Protein AF-A0A8H5ED05-F1 (afdb_monomer_lite)

Sequence (70 aa):
MVRIKERYLLVNIVYLPDPAKAAKSDLPDFVLNHQPTIEKLTPGALIRGIRAEVASLYGDCGSGALMSCS

InterPro domains:
  IPR002759 RNase P subunit Pop5/Rpp14/Rnp2-like [PF01900] (7-68)
  IPR038085 RNase P subunit Pop5/Rpp14/Rnp2-like domain superfamily [G3DSA:3.30.70.3250] (1-70)
  IPR038085 RNase P subunit Pop5/Rpp14/Rnp2-like domain superfamily [SSF160350] (1-66)

Radius of gyration: 18.1 Å; chains: 1; bounding box: 38×33×46 Å

Foldseek 3Di:
DDDDDDDDDDDDDWDQDDPVVVVVDPDDRVPNRRDDDPDPPDPVVVVVVVLVVQCVPPNPVSNVVVVPDD

Organism: Fusarium oxysporum (NCBI:txid5507)

Secondary structure (DSSP, 8-state):
---------------PPPHHHHTT--S-HHHHHTPPP-S---HHHHHHHHHHHHHHHHHHHHHHHHTT--

Structure (mmCIF, N/CA/C/O backbone):
data_AF-A0A8H5ED05-F1
#
_entry.id   AF-A0A8H5ED05-F1
#
loop_
_atom_site.group_PDB
_atom_site.id
_atom_site.type_symbol
_atom_site.label_atom_id
_atom_site.label_alt_id
_atom_site.label_comp_id
_atom_site.label_asym_id
_atom_site.label_entity_id
_atom_site.label_seq_id
_atom_site.pdbx_PDB_ins_code
_atom_site.Cartn_x
_atom_site.Cartn_y
_atom_site.Cartn_z
_atom_site.occupancy
_atom_site.B_iso_or_equiv
_atom_site.auth_seq_id
_atom_site.auth_comp_id
_atom_site.auth_asym_id
_atom_site.auth_atom_id
_atom_site.pdbx_PDB_model_num
ATOM 1 N N . MET A 1 1 ? 15.470 -24.530 -19.197 1.00 58.03 1 MET A N 1
ATOM 2 C CA . MET A 1 1 ? 14.069 -24.317 -18.757 1.00 58.03 1 MET A CA 1
ATOM 3 C C . MET A 1 1 ? 14.082 -23.732 -17.350 1.00 58.03 1 MET A C 1
ATOM 5 O O . MET A 1 1 ? 14.512 -24.435 -16.449 1.00 58.03 1 MET A O 1
ATOM 9 N N . VAL A 1 2 ? 13.650 -22.481 -17.147 1.00 82.25 2 VAL A N 1
ATOM 10 C CA . VAL A 1 2 ? 13.508 -21.865 -15.808 1.00 82.25 2 VAL A CA 1
ATOM 11 C C . VAL A 1 2 ? 12.169 -21.124 -15.753 1.00 82.25 2 VAL A C 1
ATOM 13 O O . VAL A 1 2 ? 11.773 -20.514 -16.742 1.00 82.25 2 VAL A O 1
ATOM 16 N N . ARG A 1 3 ? 11.442 -21.245 -14.635 1.00 88.12 3 ARG A N 1
ATOM 17 C CA . ARG A 1 3 ? 10.126 -20.621 -14.402 1.00 88.12 3 ARG A CA 1
ATOM 18 C C . ARG A 1 3 ? 10.256 -19.508 -13.361 1.00 88.12 3 ARG A C 1
ATOM 20 O O . ARG A 1 3 ? 11.076 -19.634 -12.453 1.00 88.12 3 ARG A O 1
ATOM 27 N N . ILE A 1 4 ? 9.415 -18.483 -13.456 1.00 87.81 4 ILE A N 1
ATOM 28 C CA . ILE A 1 4 ? 9.315 -17.413 -12.453 1.00 87.81 4 ILE A CA 1
ATOM 29 C C . ILE A 1 4 ? 8.604 -17.952 -11.198 1.00 87.81 4 ILE A C 1
ATOM 31 O O . ILE A 1 4 ? 7.724 -18.814 -11.291 1.00 87.81 4 ILE A O 1
ATOM 35 N N . LYS A 1 5 ? 9.033 -17.500 -10.014 1.00 91.38 5 LYS A N 1
ATOM 36 C CA . LYS A 1 5 ? 8.457 -17.871 -8.714 1.00 91.38 5 LYS A CA 1
ATOM 37 C C . LYS A 1 5 ? 7.876 -16.633 -8.043 1.00 91.38 5 LYS A C 1
ATOM 39 O O . LYS A 1 5 ? 8.622 -15.824 -7.503 1.00 91.38 5 LYS A O 1
ATOM 44 N N . GLU A 1 6 ? 6.555 -16.540 -8.046 1.00 90.44 6 GLU A N 1
ATOM 45 C CA . GLU A 1 6 ? 5.821 -15.450 -7.405 1.00 90.44 6 GLU A CA 1
ATOM 46 C C . GLU A 1 6 ? 5.738 -15.636 -5.885 1.00 90.44 6 GLU A C 1
ATOM 48 O O . GLU A 1 6 ? 5.633 -16.761 -5.384 1.00 90.44 6 GLU A O 1
ATOM 53 N N . ARG A 1 7 ? 5.774 -14.521 -5.146 1.00 91.06 7 ARG A N 1
ATOM 54 C CA . ARG A 1 7 ? 5.583 -14.478 -3.689 1.00 91.06 7 ARG A CA 1
ATOM 55 C C . ARG A 1 7 ? 4.540 -13.419 -3.354 1.00 91.06 7 ARG A C 1
ATOM 57 O O . ARG A 1 7 ? 4.732 -12.251 -3.670 1.00 91.06 7 ARG A O 1
ATOM 64 N N . TYR A 1 8 ? 3.468 -13.827 -2.684 1.00 93.50 8 TYR A N 1
ATOM 65 C CA . TYR A 1 8 ? 2.358 -12.946 -2.326 1.00 93.50 8 TYR A CA 1
ATOM 66 C C . TYR A 1 8 ? 2.390 -12.611 -0.838 1.00 93.50 8 TYR A C 1
ATOM 68 O O . TYR A 1 8 ? 2.681 -13.473 -0.008 1.00 93.50 8 TYR A O 1
ATOM 76 N N . LEU A 1 9 ? 2.070 -11.360 -0.511 1.00 91.62 9 LEU A N 1
ATOM 77 C CA . LEU A 1 9 ? 1.956 -10.870 0.859 1.00 91.62 9 LEU A CA 1
ATOM 78 C C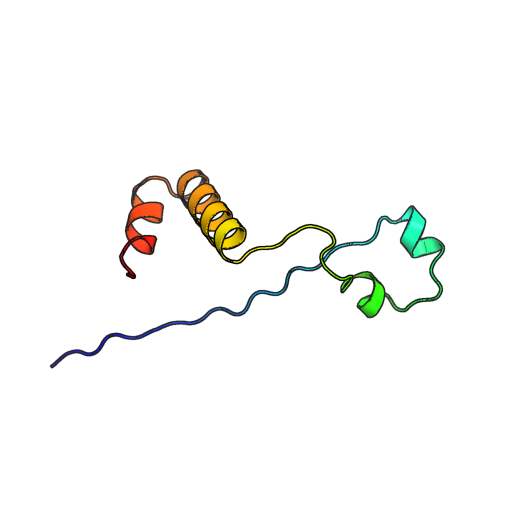 . LEU A 1 9 ? 0.516 -10.433 1.118 1.00 91.62 9 LEU A C 1
ATOM 80 O O . LEU A 1 9 ? -0.073 -9.722 0.306 1.00 91.62 9 LEU A O 1
ATOM 84 N N . LEU A 1 10 ? -0.026 -10.845 2.263 1.00 94.31 10 LEU A N 1
ATOM 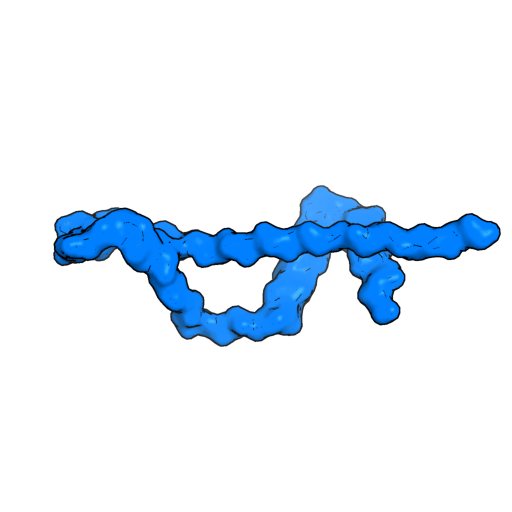85 C CA . LEU A 1 10 ? -1.299 -10.356 2.778 1.00 94.31 10 LEU A CA 1
ATOM 86 C C . LEU A 1 10 ? -1.011 -9.390 3.926 1.00 94.31 10 LEU A C 1
ATOM 88 O O . LEU A 1 10 ? -0.300 -9.741 4.866 1.00 94.31 10 LEU A O 1
ATOM 92 N N . VAL A 1 11 ? -1.563 -8.183 3.841 1.00 90.81 11 VAL A N 1
ATOM 93 C CA . VAL A 1 11 ? -1.364 -7.127 4.838 1.00 90.81 11 VAL A CA 1
ATOM 94 C C . VAL A 1 11 ? -2.723 -6.674 5.351 1.00 90.81 11 VAL A C 1
ATOM 96 O O . VAL A 1 11 ? -3.646 -6.474 4.563 1.00 90.81 11 VAL A O 1
ATOM 99 N N . ASN A 1 12 ? -2.835 -6.512 6.669 1.00 91.06 12 ASN A N 1
ATOM 100 C CA . ASN A 1 12 ? -4.016 -5.971 7.332 1.00 91.06 12 ASN A CA 1
ATOM 101 C C . ASN A 1 12 ? -3.666 -4.625 7.979 1.00 91.06 12 ASN A C 1
ATOM 103 O O . ASN A 1 12 ? -2.672 -4.538 8.699 1.00 91.06 12 ASN A O 1
ATOM 107 N N . ILE A 1 13 ? -4.467 -3.591 7.723 1.00 89.38 13 ILE A N 1
ATOM 108 C CA . ILE A 1 13 ? -4.269 -2.253 8.293 1.00 89.38 13 ILE A CA 1
ATOM 109 C C . ILE A 1 13 ? -5.162 -2.142 9.528 1.00 89.38 13 ILE A C 1
ATOM 111 O O . ILE A 1 13 ? -6.380 -2.263 9.427 1.00 89.38 13 ILE A O 1
ATOM 115 N N . VAL A 1 14 ? -4.549 -1.937 10.693 1.00 89.69 14 VAL A N 1
ATOM 116 C CA . VAL A 1 14 ? -5.247 -1.846 11.981 1.00 89.69 14 VAL A CA 1
ATOM 117 C C . VAL A 1 14 ? -5.244 -0.395 12.441 1.00 89.69 14 VAL A C 1
ATOM 119 O O . VAL A 1 14 ? -4.191 0.243 12.462 1.00 89.69 14 VAL A O 1
ATOM 122 N N . TYR A 1 15 ? -6.414 0.119 12.816 1.00 86.81 15 TYR A N 1
ATOM 123 C CA . TYR A 1 15 ? -6.568 1.486 13.303 1.00 86.81 15 TYR A CA 1
ATOM 124 C C . TYR A 1 15 ? -6.763 1.457 14.809 1.00 86.81 15 TYR A C 1
ATOM 126 O O . TYR A 1 15 ? -7.781 0.971 15.296 1.00 86.81 15 TYR A O 1
ATOM 134 N N . LEU A 1 16 ? -5.791 1.985 15.549 1.00 83.19 16 LEU A N 1
ATOM 135 C CA . LEU A 1 16 ? -5.922 2.084 16.995 1.00 83.19 16 LEU A CA 1
ATOM 136 C C . LEU A 1 16 ? -6.923 3.192 17.355 1.00 83.19 16 LEU A C 1
ATOM 138 O O . LEU A 1 16 ? -6.784 4.319 16.864 1.00 83.19 16 LEU A O 1
ATOM 142 N N . PRO A 1 17 ? -7.925 2.903 18.203 1.00 81.19 17 PRO A N 1
ATOM 143 C CA . PRO A 1 17 ? -8.848 3.919 18.672 1.00 81.19 17 PRO A CA 1
ATOM 144 C C . PRO A 1 17 ? -8.120 4.928 19.568 1.00 81.19 17 PRO A C 1
ATOM 146 O O . PRO A 1 17 ? -7.194 4.591 20.304 1.00 81.19 17 PRO A O 1
ATOM 149 N N . ASP A 1 18 ? -8.584 6.176 19.544 1.00 80.62 18 ASP A N 1
ATOM 150 C CA . ASP A 1 18 ? -8.190 7.181 20.533 1.00 80.62 18 ASP A CA 1
ATOM 151 C C . ASP A 1 18 ? -8.550 6.661 21.943 1.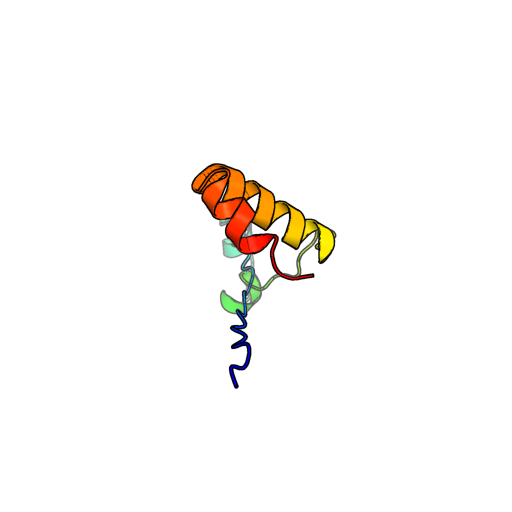00 80.62 18 ASP A C 1
ATOM 153 O O . ASP A 1 18 ? -9.706 6.260 22.147 1.00 80.62 18 ASP A O 1
ATOM 157 N N . PRO A 1 19 ? -7.618 6.653 22.919 1.00 71.81 19 PRO A N 1
ATOM 158 C CA . PRO A 1 19 ? -7.880 6.156 24.272 1.00 71.81 19 PRO A CA 1
ATOM 159 C C . PRO A 1 19 ? -9.114 6.801 24.920 1.00 71.81 19 PRO A C 1
ATOM 161 O O . PRO A 1 19 ? -9.842 6.136 25.658 1.00 71.81 19 PRO A O 1
ATOM 164 N N . ALA A 1 20 ? -9.417 8.065 24.597 1.00 72.44 20 ALA A N 1
ATOM 165 C CA . ALA A 1 20 ? -10.597 8.759 25.114 1.00 72.44 20 ALA A CA 1
ATOM 166 C C . ALA A 1 20 ? -11.928 8.226 24.544 1.00 72.44 20 ALA A C 1
ATOM 168 O O . ALA A 1 20 ? -12.975 8.360 25.186 1.00 72.44 20 ALA A O 1
ATOM 169 N N . LYS A 1 21 ? -11.904 7.637 23.341 1.00 68.94 21 LYS A N 1
ATOM 170 C CA . LYS A 1 21 ? -13.060 6.987 22.701 1.00 68.94 21 LYS A CA 1
ATOM 171 C C . LYS A 1 21 ? -13.175 5.522 23.110 1.00 68.94 21 LYS A C 1
ATOM 173 O O . LYS A 1 21 ? -14.290 5.073 23.355 1.00 68.94 21 LYS A O 1
ATOM 178 N N . ALA A 1 22 ? -12.046 4.824 23.249 1.00 67.69 22 ALA A N 1
ATOM 179 C CA . ALA A 1 22 ? -12.000 3.432 23.693 1.00 67.69 22 ALA A CA 1
ATOM 180 C C . ALA A 1 22 ? -12.579 3.257 25.110 1.00 67.69 22 ALA A C 1
ATOM 182 O O . ALA A 1 22 ? -13.371 2.355 25.348 1.00 67.69 22 ALA A O 1
ATOM 183 N N . ALA A 1 23 ? -12.284 4.184 26.030 1.00 67.31 23 ALA A N 1
ATOM 184 C CA . ALA A 1 23 ? -12.824 4.155 27.395 1.00 67.31 23 ALA A CA 1
ATOM 185 C C . ALA A 1 23 ? -14.349 4.378 27.483 1.00 67.31 23 ALA A C 1
ATOM 187 O O . ALA A 1 23 ? -14.945 4.144 28.532 1.00 67.31 23 ALA A O 1
ATOM 188 N N . LYS A 1 24 ? -14.984 4.874 26.411 1.00 69.50 24 LYS A N 1
ATOM 189 C CA . LYS A 1 24 ? -16.429 5.162 26.355 1.00 69.50 24 LYS A CA 1
ATOM 190 C C . LYS A 1 24 ? -17.218 4.133 25.550 1.00 69.50 24 LYS A C 1
ATOM 192 O O . LYS A 1 24 ? -18.444 4.207 25.525 1.00 69.50 24 LYS A O 1
ATOM 197 N N . SER A 1 25 ? -16.541 3.226 24.855 1.00 70.25 25 SER A N 1
ATOM 198 C CA . SER A 1 25 ? -17.181 2.212 24.027 1.00 70.25 25 SER A CA 1
ATOM 199 C C . SER A 1 25 ? -17.338 0.906 24.794 1.00 70.25 25 SER A C 1
ATOM 201 O O . SER A 1 25 ? -16.349 0.335 25.233 1.00 70.25 25 SER A O 1
ATOM 203 N N . ASP A 1 26 ? -18.565 0.393 24.865 1.00 80.81 26 ASP A N 1
ATOM 204 C CA . ASP A 1 26 ? -18.909 -0.936 25.407 1.00 80.81 26 ASP A CA 1
ATOM 205 C C . ASP A 1 26 ? -18.596 -2.080 24.411 1.00 80.81 26 ASP A C 1
ATOM 207 O O . ASP A 1 26 ? -19.163 -3.168 24.457 1.00 80.81 26 ASP A O 1
ATOM 211 N N . LEU A 1 27 ? -17.742 -1.805 23.419 1.00 81.12 27 LEU A N 1
ATOM 212 C CA . LEU A 1 27 ? -17.399 -2.742 22.354 1.00 81.12 27 LEU A CA 1
ATOM 213 C C . LEU A 1 27 ? -16.089 -3.460 22.690 1.00 81.12 27 LEU A C 1
ATOM 215 O O . LEU A 1 27 ? -15.183 -2.841 23.243 1.00 81.12 27 LEU A O 1
ATOM 219 N N . PRO A 1 28 ? -15.941 -4.737 22.301 1.00 85.06 28 PRO A N 1
ATOM 220 C CA . PRO A 1 28 ? -14.691 -5.458 22.491 1.00 85.06 28 PRO A CA 1
ATOM 221 C C . PRO A 1 28 ? -13.557 -4.841 21.662 1.00 85.06 28 PRO A C 1
ATOM 223 O O . PRO A 1 28 ? -13.757 -4.436 20.512 1.00 85.06 28 PRO A O 1
ATOM 226 N N . ASP A 1 29 ? -12.343 -4.872 22.214 1.00 81.62 29 ASP A N 1
ATOM 227 C CA . ASP A 1 29 ? -11.132 -4.278 21.625 1.00 81.62 29 ASP A CA 1
ATOM 228 C C . ASP A 1 29 ? -10.887 -4.701 20.173 1.00 81.62 29 ASP A C 1
ATOM 230 O O . ASP A 1 29 ? -10.46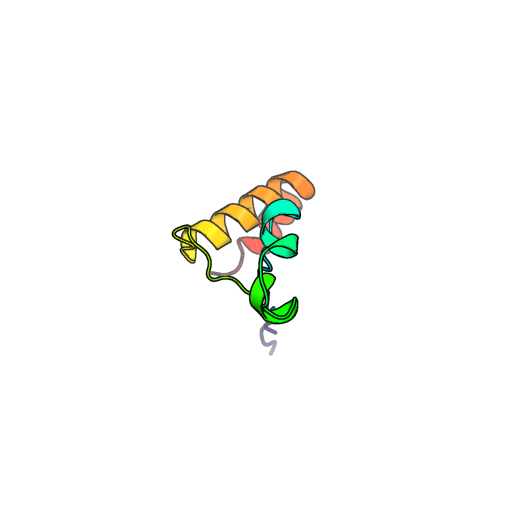1 -3.902 19.342 1.00 81.62 29 ASP A O 1
ATOM 234 N N . PHE A 1 30 ? -11.191 -5.957 19.837 1.00 83.81 30 PHE A N 1
ATOM 235 C CA . PHE A 1 30 ? -11.041 -6.469 18.476 1.00 83.81 30 PHE A CA 1
ATOM 236 C C . PHE A 1 30 ? -11.871 -5.663 17.467 1.00 83.81 30 PHE A C 1
ATOM 238 O O . PHE A 1 30 ? -11.370 -5.260 16.422 1.00 83.81 30 PHE A O 1
ATOM 245 N N . VAL A 1 31 ? -13.128 -5.365 17.795 1.00 84.31 31 VAL A N 1
ATOM 246 C CA . VAL A 1 31 ? -14.016 -4.592 16.914 1.00 84.31 31 VAL A CA 1
ATOM 247 C C . VAL A 1 31 ? -13.565 -3.134 16.843 1.00 84.31 31 VAL A C 1
ATOM 249 O O . VAL A 1 31 ? -13.631 -2.520 15.780 1.00 84.31 31 VAL A O 1
ATOM 252 N N . LEU A 1 32 ? -13.049 -2.591 17.948 1.00 85.00 32 LEU A N 1
ATOM 253 C CA . LEU A 1 32 ? -12.541 -1.221 17.995 1.00 85.00 32 LEU A CA 1
ATOM 254 C C . LEU A 1 32 ? -11.283 -1.020 17.146 1.00 85.00 32 LEU A C 1
ATOM 256 O O . LEU A 1 32 ? -11.141 0.041 16.542 1.00 85.00 32 LEU A O 1
ATOM 260 N N . ASN A 1 33 ? -10.408 -2.023 17.077 1.00 85.69 33 ASN A N 1
ATOM 261 C CA . ASN A 1 33 ? -9.162 -1.979 16.306 1.00 85.69 33 ASN A CA 1
ATOM 262 C C . ASN A 1 33 ? -9.374 -2.213 14.797 1.00 85.69 33 ASN A C 1
ATOM 264 O O . ASN A 1 33 ? -8.583 -1.762 13.965 1.00 85.69 33 ASN A O 1
ATOM 268 N N . HIS A 1 34 ? -10.449 -2.913 14.426 1.00 87.50 34 HIS A N 1
ATOM 269 C CA . HIS A 1 34 ? -10.790 -3.247 13.039 1.00 87.50 34 HIS A CA 1
ATOM 270 C C . HIS A 1 34 ? -11.876 -2.330 12.464 1.00 87.50 34 HIS A C 1
ATOM 272 O O . HIS A 1 34 ? -12.785 -2.776 11.761 1.00 87.50 34 HIS A O 1
ATOM 278 N N . GLN A 1 35 ? -11.781 -1.033 12.757 1.00 84.12 35 GLN A N 1
ATOM 279 C CA . GLN A 1 35 ? -12.676 -0.041 12.172 1.00 84.12 35 GLN A CA 1
ATOM 280 C C . GLN A 1 35 ? -12.455 0.090 10.658 1.00 84.12 35 GLN A C 1
ATOM 282 O O . GLN A 1 35 ? -11.322 -0.023 10.181 1.00 84.12 35 GLN A O 1
ATOM 287 N N . PRO A 1 36 ? -13.527 0.341 9.886 1.00 84.50 36 PRO A N 1
ATOM 288 C CA . PRO A 1 36 ? -13.417 0.529 8.449 1.00 84.50 36 PRO A CA 1
ATOM 289 C C . PRO A 1 36 ? -12.559 1.755 8.132 1.00 84.50 36 PRO A C 1
ATOM 291 O O . PRO A 1 36 ? -12.666 2.795 8.785 1.00 84.50 36 PRO A O 1
ATOM 294 N N . THR A 1 37 ? -11.731 1.651 7.094 1.00 84.94 37 THR A N 1
ATOM 295 C CA . THR A 1 37 ? -10.934 2.780 6.615 1.00 84.94 37 THR A CA 1
ATOM 296 C C . THR A 1 37 ? -11.855 3.913 6.156 1.00 84.94 37 THR A C 1
ATOM 298 O O . THR A 1 37 ? -12.663 3.737 5.247 1.00 84.94 37 THR A O 1
ATOM 301 N N . ILE A 1 38 ? -11.733 5.077 6.798 1.00 73.25 38 ILE A N 1
ATOM 302 C CA . ILE A 1 38 ? -12.593 6.247 6.550 1.00 73.25 38 ILE A CA 1
ATOM 303 C C . ILE A 1 38 ? -12.157 6.998 5.279 1.00 73.25 38 ILE A C 1
ATOM 305 O O . ILE A 1 38 ? -12.983 7.575 4.572 1.00 73.25 38 ILE A O 1
ATOM 309 N N . GLU A 1 39 ? -10.859 6.985 4.963 1.00 74.31 39 GLU A N 1
ATOM 310 C CA . GLU A 1 39 ? -10.319 7.616 3.756 1.00 74.31 39 GLU A CA 1
ATOM 311 C C . GLU A 1 39 ? -10.446 6.726 2.512 1.00 74.31 39 GLU A C 1
ATOM 313 O O . GLU A 1 39 ? -10.592 5.507 2.589 1.00 74.31 39 GLU A O 1
ATOM 318 N N . LYS A 1 40 ? -10.352 7.337 1.324 1.00 77.50 40 LYS A N 1
ATOM 319 C CA . LYS A 1 40 ? -10.364 6.622 0.039 1.00 77.50 40 LYS A CA 1
ATOM 320 C C . LYS A 1 40 ? -9.059 5.840 -0.154 1.00 77.50 40 LYS A C 1
ATOM 322 O O . LYS A 1 40 ? -8.189 6.254 -0.923 1.00 77.50 40 LYS A O 1
ATOM 327 N N . LEU A 1 41 ? -8.928 4.695 0.513 1.00 83.88 41 LEU A N 1
ATOM 328 C CA . LEU A 1 41 ? -7.856 3.739 0.260 1.00 83.88 41 LEU A CA 1
ATOM 329 C C . LEU A 1 41 ? -8.058 3.136 -1.133 1.00 83.88 41 LEU A C 1
ATOM 331 O O . LEU A 1 41 ? -8.824 2.196 -1.331 1.00 83.88 41 LEU A O 1
ATOM 335 N N . THR A 1 42 ? -7.385 3.717 -2.122 1.00 89.44 42 THR A N 1
ATOM 336 C CA . THR A 1 42 ? -7.353 3.175 -3.482 1.00 89.44 42 THR A CA 1
ATOM 337 C C . THR A 1 42 ? -6.118 2.289 -3.655 1.00 89.44 42 THR A C 1
ATOM 339 O O . THR A 1 42 ? -5.057 2.614 -3.112 1.00 89.44 42 THR A O 1
ATOM 342 N N . PRO A 1 43 ? -6.190 1.213 -4.460 1.00 87.62 43 PRO A N 1
ATOM 343 C CA . PRO A 1 43 ? -5.023 0.375 -4.744 1.00 87.62 43 PRO A CA 1
ATOM 344 C C . PRO A 1 43 ? -3.836 1.183 -5.290 1.00 87.62 43 PRO A C 1
ATOM 346 O O . PRO A 1 43 ? -2.687 0.949 -4.920 1.00 87.62 43 PRO A O 1
ATOM 349 N N . GLY A 1 44 ? -4.115 2.194 -6.122 1.00 88.88 44 GLY A N 1
ATOM 350 C CA . GLY A 1 44 ? -3.094 3.086 -6.671 1.00 88.88 44 GLY A CA 1
ATOM 351 C C . GLY A 1 44 ? -2.413 3.961 -5.616 1.00 88.88 44 GLY A 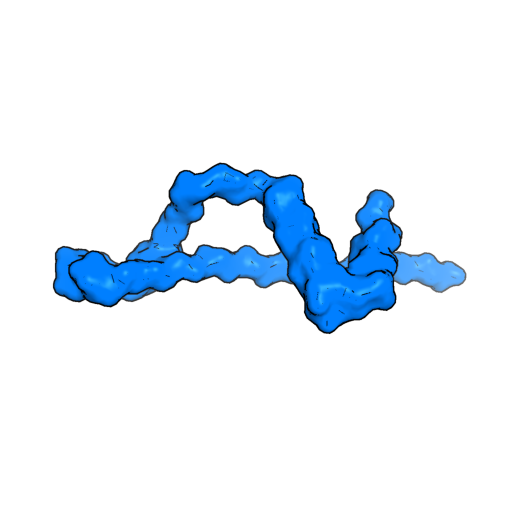C 1
ATOM 352 O O . GLY A 1 44 ? -1.200 4.155 -5.686 1.00 88.88 44 GLY A O 1
ATOM 353 N N . ALA A 1 45 ? -3.158 4.460 -4.623 1.00 89.25 45 ALA A N 1
ATOM 354 C CA . ALA A 1 45 ? -2.579 5.213 -3.511 1.00 89.25 45 ALA A CA 1
ATOM 355 C C . ALA A 1 45 ? -1.665 4.328 -2.651 1.00 89.25 45 ALA A C 1
ATOM 357 O O . ALA A 1 45 ? -0.559 4.748 -2.317 1.00 89.25 45 ALA A O 1
ATOM 358 N N . LEU A 1 46 ? -2.079 3.086 -2.375 1.00 89.25 46 LEU A N 1
ATOM 359 C CA . LEU A 1 46 ? -1.282 2.138 -1.594 1.00 89.25 46 LEU A CA 1
ATOM 360 C C . LEU A 1 46 ? 0.048 1.801 -2.285 1.00 89.25 46 LEU A C 1
ATOM 362 O O . LEU A 1 46 ? 1.106 1.887 -1.666 1.00 89.25 46 LEU A O 1
ATOM 366 N N . ILE A 1 47 ? 0.016 1.481 -3.583 1.00 91.19 47 ILE A N 1
ATOM 367 C CA . ILE A 1 47 ? 1.231 1.168 -4.356 1.00 91.19 47 ILE A CA 1
ATOM 368 C C . ILE A 1 47 ? 2.180 2.372 -4.396 1.00 91.19 47 ILE A C 1
ATOM 370 O O . ILE A 1 47 ? 3.392 2.209 -4.251 1.00 91.19 47 ILE A O 1
ATOM 374 N N . ARG A 1 48 ? 1.643 3.584 -4.585 1.00 91.38 48 ARG A N 1
ATOM 375 C CA . ARG A 1 48 ? 2.444 4.817 -4.586 1.00 91.38 48 ARG A CA 1
ATOM 376 C C . ARG A 1 48 ? 3.108 5.062 -3.235 1.00 91.38 48 ARG A C 1
ATOM 378 O O . ARG A 1 48 ? 4.301 5.348 -3.221 1.00 91.38 48 ARG A O 1
ATOM 385 N N . GLY A 1 49 ? 2.368 4.901 -2.138 1.00 91.38 49 GLY A N 1
ATOM 386 C CA . GLY A 1 49 ? 2.904 5.030 -0.783 1.00 91.38 49 GLY A CA 1
ATOM 387 C C . GLY A 1 49 ? 4.044 4.048 -0.526 1.00 91.38 49 GLY A C 1
ATOM 388 O O . GLY A 1 49 ? 5.138 4.465 -0.169 1.00 91.38 49 GLY A O 1
ATOM 389 N N . ILE A 1 50 ? 3.843 2.759 -0.822 1.00 92.00 50 ILE A N 1
ATOM 390 C CA . ILE A 1 50 ? 4.882 1.731 -0.633 1.00 92.00 50 ILE A CA 1
ATOM 391 C C . ILE A 1 50 ? 6.140 2.053 -1.449 1.00 92.00 50 ILE A C 1
ATOM 393 O O . ILE A 1 50 ? 7.248 1.951 -0.935 1.00 92.00 50 ILE A O 1
ATOM 397 N N . ARG A 1 51 ? 5.995 2.469 -2.715 1.00 92.00 51 ARG A N 1
ATOM 398 C CA . ARG A 1 51 ? 7.149 2.838 -3.553 1.00 92.00 51 ARG A CA 1
ATOM 399 C C . ARG A 1 51 ? 7.895 4.056 -3.006 1.00 92.00 51 ARG A C 1
ATOM 401 O O . ARG A 1 51 ? 9.122 4.062 -3.052 1.00 92.00 51 ARG A O 1
ATOM 408 N N . ALA A 1 52 ? 7.174 5.056 -2.499 1.00 93.50 52 ALA A N 1
ATOM 409 C CA . ALA A 1 52 ? 7.771 6.244 -1.894 1.00 93.50 52 ALA A CA 1
ATOM 410 C C . ALA A 1 52 ? 8.550 5.895 -0.616 1.00 93.50 52 ALA A C 1
ATOM 412 O O . ALA A 1 52 ? 9.706 6.289 -0.484 1.00 93.50 52 ALA A O 1
ATOM 413 N N . GLU A 1 53 ? 7.968 5.084 0.268 1.00 93.69 53 GLU A N 1
ATOM 414 C CA . GLU A 1 53 ? 8.632 4.623 1.493 1.00 93.69 53 GLU A CA 1
ATOM 415 C C . GLU A 1 53 ? 9.855 3.753 1.189 1.00 93.69 53 GLU A C 1
ATOM 417 O O . GLU A 1 53 ? 10.905 3.907 1.804 1.00 93.69 53 GLU A O 1
ATOM 422 N N . VAL A 1 54 ? 9.773 2.877 0.183 1.00 94.50 54 VAL A N 1
ATOM 423 C CA . VAL A 1 54 ? 10.923 2.064 -0.236 1.00 94.50 54 VAL A CA 1
ATOM 424 C C . VAL A 1 54 ? 12.041 2.935 -0.7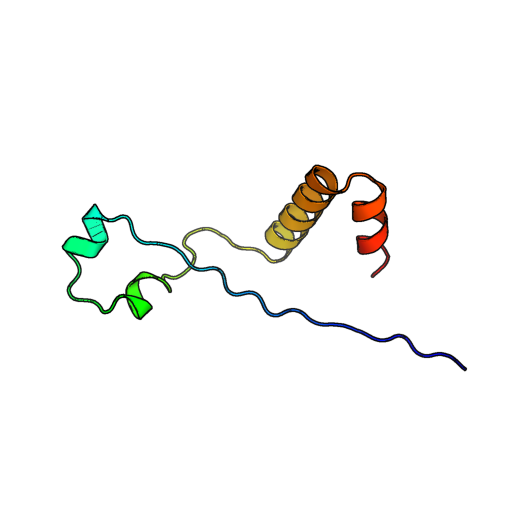99 1.00 94.50 54 VAL A C 1
ATOM 426 O O . VAL A 1 54 ? 13.201 2.704 -0.471 1.00 94.50 54 VAL A O 1
ATOM 429 N N . ALA A 1 55 ? 11.717 3.952 -1.600 1.00 93.62 55 ALA A N 1
ATOM 430 C CA . ALA A 1 55 ? 12.713 4.909 -2.072 1.00 93.62 55 ALA A CA 1
ATOM 431 C C . ALA A 1 55 ? 13.334 5.699 -0.906 1.00 93.62 55 ALA A C 1
ATOM 433 O O . ALA A 1 55 ? 14.539 5.931 -0.906 1.00 93.62 55 ALA A O 1
ATOM 434 N N . SER A 1 56 ? 12.545 6.050 0.114 1.00 95.12 56 SER A N 1
ATOM 435 C CA . SER A 1 56 ? 13.041 6.750 1.303 1.00 95.12 56 SER A CA 1
ATOM 436 C C . SER A 1 56 ? 13.945 5.878 2.183 1.00 95.12 56 SER A C 1
ATOM 438 O O . SER A 1 56 ? 14.937 6.371 2.711 1.00 95.12 56 SER A O 1
ATOM 440 N N . LEU A 1 57 ? 13.613 4.595 2.367 1.00 95.06 57 LEU A N 1
ATOM 441 C CA . LEU A 1 57 ? 14.343 3.682 3.257 1.00 95.06 57 LEU A CA 1
ATOM 442 C C . LEU A 1 57 ? 15.533 2.991 2.578 1.00 95.06 57 LEU A C 1
ATOM 444 O O . LEU A 1 57 ? 16.539 2.717 3.229 1.00 95.06 57 LEU A O 1
ATOM 448 N N . TYR A 1 58 ? 15.418 2.686 1.283 1.00 93.06 58 TYR A N 1
ATOM 449 C CA . TYR A 1 58 ? 16.358 1.833 0.544 1.00 93.06 58 TYR A CA 1
ATOM 450 C C . TYR A 1 58 ? 16.948 2.495 -0.711 1.00 93.06 58 TYR A C 1
ATOM 452 O O . TYR A 1 58 ? 17.764 1.876 -1.401 1.00 93.06 58 TYR A O 1
ATOM 460 N N . GLY A 1 59 ? 16.554 3.734 -1.022 1.00 91.06 59 GLY A N 1
ATOM 461 C CA . GLY A 1 59 ? 17.064 4.486 -2.167 1.00 91.06 59 GLY A CA 1
ATOM 462 C C . GLY A 1 59 ? 16.763 3.833 -3.520 1.00 91.06 59 GLY A C 1
ATOM 463 O O . GLY A 1 59 ? 15.812 3.062 -3.685 1.00 91.06 59 GLY A O 1
ATOM 464 N N . ASP A 1 60 ? 17.616 4.132 -4.499 1.00 89.12 60 ASP A N 1
ATOM 465 C CA . ASP A 1 60 ? 17.442 3.713 -5.896 1.00 89.12 60 ASP A CA 1
ATOM 466 C C . ASP A 1 60 ? 17.578 2.197 -6.098 1.00 89.12 60 ASP A C 1
ATOM 468 O O . ASP A 1 60 ? 16.899 1.603 -6.937 1.00 89.12 60 ASP A O 1
ATOM 472 N N . CYS A 1 61 ? 18.416 1.537 -5.292 1.00 86.56 61 CYS A N 1
ATOM 473 C CA . CYS A 1 61 ? 18.567 0.083 -5.345 1.00 86.56 61 CYS A CA 1
ATOM 474 C C . CYS A 1 61 ? 17.275 -0.635 -4.927 1.00 86.56 61 CYS A C 1
ATOM 476 O O . CYS A 1 61 ? 16.869 -1.607 -5.565 1.00 86.56 61 CYS A O 1
ATOM 478 N N . GLY A 1 62 ? 16.610 -0.155 -3.870 1.00 87.06 62 GLY A N 1
ATOM 479 C CA . GLY A 1 62 ? 15.350 -0.736 -3.405 1.00 87.06 62 GLY A CA 1
ATOM 480 C C . GLY A 1 62 ? 14.188 -0.466 -4.359 1.00 87.06 62 GLY A C 1
ATOM 481 O O . GLY A 1 62 ? 13.387 -1.360 -4.636 1.00 87.06 62 GLY A O 1
ATOM 482 N N . SER A 1 63 ? 14.114 0.746 -4.911 1.00 87.94 63 SER A N 1
ATOM 483 C CA . SER A 1 63 ? 13.068 1.108 -5.871 1.00 87.94 63 SER A CA 1
ATOM 484 C C . SER A 1 63 ? 13.209 0.344 -7.197 1.00 87.94 63 SER A C 1
ATOM 486 O O . SER A 1 63 ? 12.204 -0.118 -7.746 1.00 87.94 63 SER A O 1
ATOM 488 N N . GLY A 1 64 ? 14.442 0.117 -7.666 1.00 86.31 64 GLY A N 1
ATOM 489 C CA . GLY A 1 64 ? 14.736 -0.665 -8.870 1.00 86.31 64 GLY A CA 1
ATOM 490 C C . GLY A 1 64 ? 14.327 -2.137 -8.767 1.00 86.31 64 GLY A C 1
ATOM 491 O O . GLY A 1 64 ? 13.822 -2.703 -9.737 1.00 86.31 64 GLY A O 1
ATOM 492 N N . ALA A 1 65 ? 14.456 -2.749 -7.585 1.00 86.75 65 ALA A N 1
ATOM 493 C CA . ALA A 1 65 ? 14.049 -4.138 -7.369 1.00 86.75 65 ALA A CA 1
ATOM 494 C C . ALA A 1 65 ? 12.527 -4.342 -7.524 1.00 86.75 65 ALA A C 1
ATOM 496 O O . ALA A 1 65 ? 12.092 -5.359 -8.066 1.00 86.75 65 ALA A O 1
ATOM 497 N N . LEU A 1 66 ? 11.714 -3.364 -7.104 1.00 82.94 66 LEU A N 1
ATOM 498 C CA . LEU A 1 66 ? 10.246 -3.435 -7.159 1.00 82.94 66 LEU A CA 1
ATOM 499 C C . LEU A 1 66 ? 9.642 -3.033 -8.514 1.00 82.94 66 LEU A C 1
ATOM 501 O O . LEU A 1 66 ? 8.526 -3.442 -8.827 1.00 82.94 66 LEU A O 1
ATOM 505 N N . MET A 1 67 ? 10.346 -2.232 -9.320 1.00 70.12 67 MET A N 1
ATOM 506 C CA . MET A 1 67 ? 9.859 -1.737 -10.621 1.00 70.12 67 MET A CA 1
ATOM 507 C C . MET A 1 67 ? 9.845 -2.801 -11.731 1.00 70.12 67 MET A C 1
ATOM 509 O O . MET A 1 67 ? 9.315 -2.544 -12.807 1.00 70.12 67 MET A O 1
ATOM 513 N N . SER A 1 68 ? 10.417 -3.983 -11.492 1.00 60.16 68 SER A N 1
ATOM 514 C CA . SER A 1 68 ? 10.622 -5.012 -12.521 1.00 60.16 68 SER A CA 1
ATOM 515 C C . SER A 1 68 ? 9.397 -5.885 -12.840 1.00 60.16 68 SER A C 1
ATOM 517 O O . SER A 1 68 ? 9.458 -6.680 -13.774 1.00 60.16 68 SER A O 1
ATOM 519 N N . CYS A 1 69 ? 8.281 -5.730 -12.119 1.00 44.78 69 CYS A N 1
ATOM 520 C CA . CYS A 1 69 ? 7.044 -6.469 -12.386 1.00 44.78 69 CYS A CA 1
ATOM 521 C C . CYS A 1 69 ? 6.004 -5.565 -13.068 1.00 44.78 69 CYS A C 1
ATOM 523 O O . CYS A 1 69 ? 5.343 -4.756 -12.409 1.00 44.78 69 CYS A O 1
ATOM 525 N N . SER A 1 70 ? 5.895 -5.708 -14.392 1.00 40.97 70 SER A N 1
ATOM 526 C CA . SER A 1 70 ? 4.839 -5.162 -15.258 1.00 40.97 70 SER A CA 1
ATOM 527 C C . SER A 1 70 ? 3.973 -6.287 -15.801 1.00 40.97 70 SER A C 1
ATOM 529 O O . SER A 1 70 ? 4.585 -7.232 -16.350 1.00 40.97 70 SER A O 1
#

pLDDT: mean 83.45, std 10.97, range [40.97, 95.12]